Protein AF-A0A969B0F7-F1 (afdb_monomer_lite)

Structure (mmCIF, N/CA/C/O backbone):
data_AF-A0A969B0F7-F1
#
_entry.id   AF-A0A969B0F7-F1
#
loop_
_atom_site.group_PDB
_atom_site.id
_atom_site.type_symbol
_atom_site.label_atom_id
_atom_site.label_alt_id
_atom_site.label_comp_id
_atom_site.label_asym_id
_atom_site.label_entity_id
_atom_site.label_seq_id
_atom_site.pdbx_PDB_ins_code
_atom_site.Cartn_x
_atom_site.Cartn_y
_atom_site.Cartn_z
_atom_site.occupancy
_atom_site.B_iso_or_equiv
_atom_site.auth_seq_id
_atom_site.auth_comp_id
_atom_site.auth_asym_id
_atom_site.auth_atom_id
_atom_site.pdbx_PDB_model_num
ATOM 1 N N . MET A 1 1 ? 23.851 3.811 -2.109 1.00 54.41 1 MET A N 1
ATOM 2 C CA . MET A 1 1 ? 22.477 3.331 -2.352 1.00 54.41 1 MET A CA 1
ATOM 3 C C . MET A 1 1 ? 21.544 4.230 -1.556 1.00 54.41 1 MET A C 1
ATOM 5 O O . MET A 1 1 ? 21.695 4.290 -0.341 1.00 54.41 1 MET A O 1
ATOM 9 N N . ILE A 1 2 ? 20.709 5.030 -2.222 1.00 60.03 2 ILE A N 1
ATOM 10 C CA . ILE A 1 2 ? 19.729 5.903 -1.552 1.00 60.03 2 ILE A CA 1
ATOM 11 C C . ILE A 1 2 ? 18.518 5.024 -1.205 1.00 60.03 2 ILE A C 1
ATOM 13 O O . ILE A 1 2 ? 18.086 4.267 -2.070 1.00 60.03 2 ILE A O 1
ATOM 17 N N . PRO A 1 3 ? 17.989 5.051 0.030 1.00 63.78 3 PRO A N 1
ATOM 18 C CA . PRO A 1 3 ? 16.854 4.211 0.395 1.00 63.78 3 PRO A CA 1
ATOM 19 C C . PRO A 1 3 ? 15.571 4.668 -0.313 1.00 63.78 3 PRO A C 1
ATOM 21 O O . PRO A 1 3 ? 15.245 5.855 -0.330 1.00 63.78 3 PRO A O 1
ATOM 24 N N . PHE A 1 4 ? 14.808 3.711 -0.841 1.00 74.12 4 PHE A N 1
ATOM 25 C CA . PHE A 1 4 ? 13.485 3.951 -1.415 1.00 74.12 4 PHE A CA 1
ATOM 26 C C . PHE A 1 4 ? 12.446 4.084 -0.287 1.00 74.12 4 PHE A C 1
ATOM 28 O O . PHE A 1 4 ? 11.907 3.093 0.215 1.00 74.12 4 PHE A O 1
ATOM 35 N N . ILE A 1 5 ? 12.201 5.319 0.159 1.00 78.88 5 ILE A N 1
ATOM 36 C CA . ILE A 1 5 ? 11.284 5.622 1.269 1.00 78.88 5 ILE A CA 1
ATOM 37 C C . ILE A 1 5 ? 9.925 6.083 0.731 1.00 78.88 5 ILE A C 1
ATOM 39 O O . ILE A 1 5 ? 9.857 7.033 -0.037 1.00 78.88 5 ILE A O 1
ATOM 43 N N . LEU A 1 6 ? 8.832 5.451 1.157 1.00 82.31 6 LEU A N 1
ATOM 44 C CA . LEU A 1 6 ? 7.473 5.858 0.791 1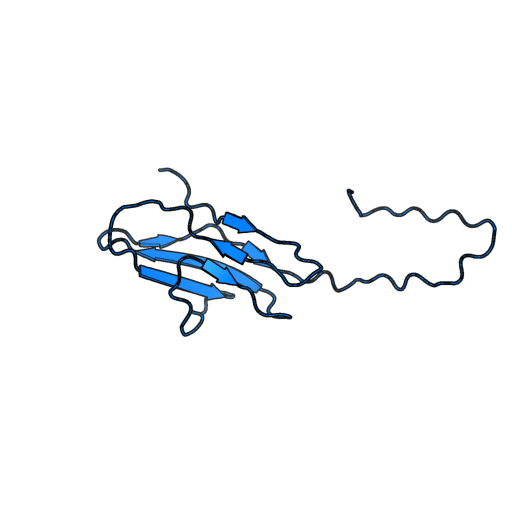.00 82.31 6 LEU A CA 1
ATOM 45 C C . LEU A 1 6 ? 7.154 7.284 1.252 1.00 82.31 6 LEU A C 1
ATOM 47 O O . LEU A 1 6 ? 7.375 7.637 2.412 1.00 82.31 6 LEU A O 1
ATOM 51 N N . GLY A 1 7 ? 6.532 8.068 0.371 1.00 84.44 7 GLY A N 1
ATOM 52 C CA . GLY A 1 7 ? 5.812 9.267 0.782 1.00 84.44 7 GLY A CA 1
ATOM 53 C C . GLY A 1 7 ? 4.503 8.869 1.460 1.00 84.44 7 GLY A C 1
ATOM 54 O O . GLY A 1 7 ? 3.766 8.030 0.945 1.00 84.44 7 GLY A O 1
ATOM 55 N N . ILE A 1 8 ? 4.219 9.442 2.628 1.00 84.69 8 ILE A N 1
ATOM 56 C CA . ILE A 1 8 ? 2.998 9.179 3.397 1.00 84.69 8 ILE A CA 1
ATOM 57 C C . ILE A 1 8 ? 2.285 10.512 3.602 1.00 84.69 8 ILE A C 1
ATOM 59 O O . ILE A 1 8 ? 2.875 11.466 4.108 1.00 84.69 8 ILE A O 1
ATOM 63 N N . GLN A 1 9 ? 1.013 10.576 3.220 1.00 86.19 9 GLN A N 1
ATOM 64 C CA . GLN A 1 9 ? 0.152 11.737 3.416 1.00 86.19 9 GLN A CA 1
ATOM 65 C C . GLN A 1 9 ? -1.178 11.308 4.042 1.00 86.19 9 GLN A C 1
ATOM 67 O O . GLN A 1 9 ? -1.703 10.251 3.709 1.00 86.19 9 GLN A O 1
ATOM 72 N N . GLY A 1 10 ? -1.746 12.148 4.909 1.00 80.56 10 GLY A N 1
ATOM 73 C CA . GLY A 1 10 ? -3.046 11.917 5.543 1.00 80.56 10 GLY A CA 1
ATOM 74 C C . GLY A 1 10 ? -2.943 11.633 7.040 1.00 80.56 10 GLY A C 1
ATOM 75 O O . GLY A 1 10 ? -1.858 11.616 7.615 1.00 80.56 10 GLY A O 1
ATOM 76 N N . ASN A 1 11 ? -4.097 11.430 7.669 1.00 77.06 11 ASN A N 1
ATOM 77 C CA . ASN A 1 11 ? -4.242 11.105 9.079 1.00 77.06 11 ASN A CA 1
ATOM 78 C C . ASN A 1 11 ? -4.792 9.666 9.226 1.00 77.06 11 ASN A C 1
ATOM 80 O O . ASN A 1 11 ? -5.891 9.364 8.745 1.00 77.06 11 ASN A O 1
ATOM 84 N N . PRO A 1 12 ? -4.055 8.767 9.906 1.00 71.88 12 PRO A N 1
ATOM 85 C CA . PRO A 1 12 ? -4.441 7.364 10.035 1.00 71.88 12 PRO A CA 1
ATOM 86 C C . PRO A 1 12 ? -5.768 7.177 10.777 1.00 71.88 12 PRO A C 1
ATOM 88 O O . PRO A 1 12 ? -6.504 6.249 10.451 1.00 71.88 12 PRO A O 1
ATOM 91 N N . CYS A 1 13 ? -6.121 8.095 11.682 1.00 69.19 13 CYS A N 1
ATOM 92 C CA . CYS A 1 13 ? -7.372 8.074 12.444 1.00 69.19 13 CYS A CA 1
ATOM 93 C C . CYS A 1 13 ? -8.601 8.444 11.603 1.00 69.19 13 CYS A C 1
ATOM 95 O O . CYS A 1 13 ? -9.729 8.209 12.023 1.00 69.19 13 CYS A O 1
ATOM 97 N N . THR A 1 14 ? -8.403 9.046 10.428 1.00 70.50 14 THR A N 1
ATOM 98 C CA . THR A 1 14 ? -9.489 9.454 9.523 1.00 70.50 14 THR A CA 1
ATOM 99 C C . THR A 1 14 ? -9.543 8.622 8.244 1.00 70.50 14 THR A C 1
ATOM 101 O O . THR A 1 14 ? -10.235 9.000 7.301 1.00 70.50 14 THR A O 1
ATOM 104 N N . GLU A 1 15 ? -8.811 7.501 8.200 1.00 71.38 15 GLU A N 1
ATOM 105 C CA . GLU A 1 15 ? -8.799 6.552 7.074 1.00 71.38 15 GLU A CA 1
ATOM 106 C C . GLU A 1 15 ? -8.464 7.192 5.715 1.00 71.38 15 GLU A C 1
ATOM 108 O O . GLU A 1 15 ? -8.919 6.742 4.666 1.00 71.38 15 GLU A O 1
ATOM 113 N N . ASN A 1 16 ? -7.674 8.267 5.713 1.00 78.88 16 ASN A N 1
ATOM 114 C CA . ASN A 1 16 ? -7.327 9.016 4.503 1.00 78.88 16 ASN A CA 1
ATOM 115 C C . ASN A 1 16 ? -5.827 8.947 4.186 1.00 78.88 16 ASN A C 1
ATOM 117 O O . ASN A 1 16 ? -5.264 9.886 3.627 1.00 78.88 16 ASN A O 1
ATOM 121 N N . ILE A 1 17 ? -5.186 7.818 4.501 1.00 87.44 17 ILE A N 1
ATOM 122 C CA . ILE A 1 17 ? -3.770 7.600 4.194 1.00 87.44 17 ILE A CA 1
ATOM 123 C C . ILE A 1 17 ? -3.562 7.354 2.700 1.00 87.44 17 ILE A C 1
ATOM 125 O O . ILE A 1 17 ? -4.104 6.410 2.119 1.00 87.44 17 ILE A O 1
ATOM 129 N N . ARG A 1 18 ? -2.708 8.181 2.105 1.00 87.56 18 ARG A N 1
ATOM 130 C CA . ARG A 1 18 ? -2.216 8.056 0.741 1.00 87.56 18 ARG A CA 1
ATOM 131 C C . ARG A 1 18 ? -0.714 7.805 0.766 1.00 87.56 18 ARG A C 1
ATOM 133 O O . ARG A 1 18 ? 0.040 8.566 1.370 1.00 87.56 18 ARG A O 1
ATOM 140 N N . LEU A 1 19 ? -0.298 6.744 0.089 1.00 84.19 19 LEU A N 1
ATOM 141 C CA . LEU A 1 19 ? 1.100 6.380 -0.097 1.00 84.19 19 LEU A CA 1
ATOM 142 C C . LEU A 1 19 ? 1.560 6.810 -1.492 1.00 84.19 19 LEU A C 1
ATOM 144 O O . LEU A 1 19 ? 0.782 6.709 -2.443 1.00 84.19 19 LEU A O 1
ATOM 148 N N . SER A 1 20 ? 2.799 7.276 -1.626 1.00 84.38 20 SER A N 1
ATOM 149 C CA . SER A 1 20 ? 3.377 7.707 -2.902 1.00 84.38 20 SER A CA 1
ATOM 150 C C . SER A 1 20 ? 4.801 7.192 -3.116 1.00 84.38 20 SER A C 1
ATOM 152 O O . SER A 1 20 ? 5.577 7.025 -2.172 1.00 84.38 20 SER A O 1
ATOM 154 N N . SER A 1 21 ? 5.148 6.947 -4.381 1.00 77.62 21 SER A N 1
ATOM 155 C CA . SER A 1 21 ? 6.507 6.585 -4.795 1.00 77.62 21 SER A CA 1
ATOM 156 C C . SER A 1 21 ? 7.492 7.753 -4.604 1.00 77.62 21 SER A C 1
ATOM 158 O O . SER A 1 21 ? 7.168 8.868 -5.020 1.00 77.62 21 SER A O 1
ATOM 160 N N . PRO A 1 22 ? 8.700 7.522 -4.055 1.00 68.56 22 PRO A N 1
ATOM 16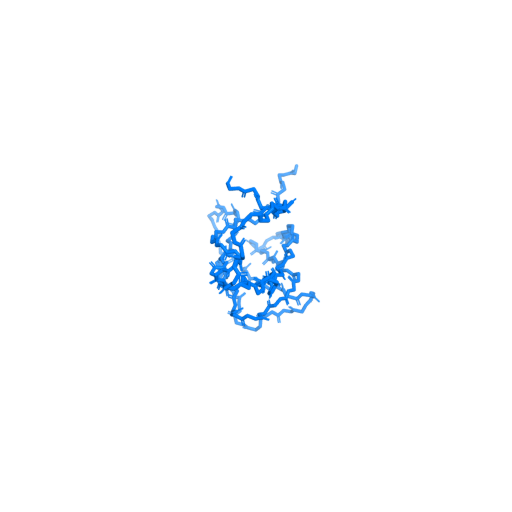1 C CA . PRO A 1 22 ? 9.761 8.530 -3.953 1.00 68.56 22 PRO A CA 1
ATOM 162 C C . PRO A 1 22 ? 10.494 8.820 -5.269 1.00 68.56 22 PRO A C 1
ATOM 164 O O . PRO A 1 22 ? 11.145 9.857 -5.380 1.00 68.56 22 PRO A O 1
ATOM 167 N N . THR A 1 23 ? 10.444 7.922 -6.258 1.00 63.84 23 THR A N 1
ATOM 168 C CA . THR A 1 23 ? 11.256 8.056 -7.476 1.00 63.84 23 THR A CA 1
ATOM 169 C C . THR A 1 23 ? 10.687 9.046 -8.485 1.00 63.84 23 THR A C 1
ATOM 171 O O . THR A 1 23 ? 9.622 8.851 -9.067 1.00 63.84 23 THR A O 1
ATOM 174 N N . THR A 1 24 ? 11.492 10.070 -8.756 1.00 55.72 24 THR A N 1
ATOM 175 C CA . THR A 1 24 ? 11.424 10.960 -9.917 1.00 55.72 24 THR A CA 1
ATOM 176 C C . THR A 1 24 ? 12.415 10.493 -10.993 1.00 55.72 24 THR A C 1
ATOM 178 O O . THR A 1 24 ? 13.312 11.246 -11.367 1.00 55.72 24 THR A O 1
ATOM 181 N N . SER A 1 25 ? 12.348 9.242 -11.459 1.00 55.72 25 SER A N 1
ATOM 182 C CA . SER A 1 25 ? 13.148 8.820 -12.620 1.00 55.72 25 SER A CA 1
ATOM 183 C C . SER A 1 25 ? 12.324 8.953 -13.901 1.00 55.72 25 SER A C 1
ATOM 185 O O . SER A 1 25 ? 11.183 8.507 -14.005 1.00 55.72 25 SER A O 1
ATOM 187 N N . VAL A 1 26 ? 12.898 9.655 -14.878 1.00 56.53 26 VAL A N 1
ATOM 188 C CA . VAL A 1 26 ? 12.284 9.982 -16.168 1.00 56.53 26 VAL A CA 1
ATOM 189 C C . VAL A 1 26 ? 12.356 8.736 -17.062 1.00 56.53 26 VAL A C 1
ATOM 191 O O . VAL A 1 26 ? 13.226 8.610 -17.913 1.00 56.53 26 VAL A O 1
ATOM 194 N N . GLY A 1 27 ? 11.478 7.768 -16.809 1.00 66.25 27 GLY A N 1
ATOM 195 C CA . GLY A 1 27 ? 11.371 6.498 -17.530 1.00 66.25 27 GLY A CA 1
ATOM 196 C C . GLY A 1 27 ? 9.996 5.861 -17.313 1.00 66.25 27 GLY A C 1
ATOM 197 O O . GLY A 1 27 ? 9.213 6.326 -16.485 1.00 66.25 27 GLY A O 1
ATOM 198 N N . ARG A 1 28 ? 9.658 4.806 -18.069 1.00 73.69 28 ARG A N 1
ATOM 199 C CA . ARG A 1 28 ? 8.3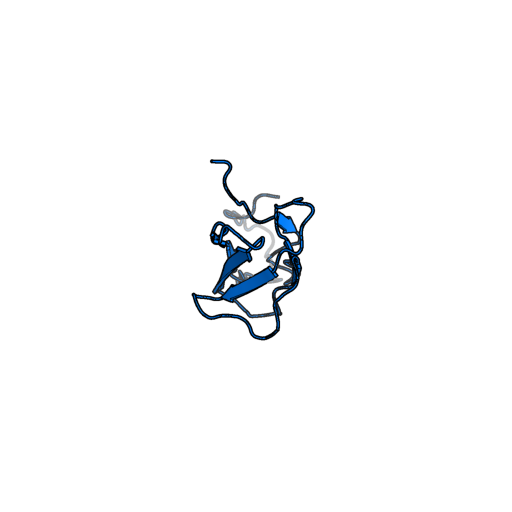80 4.087 -17.905 1.00 73.69 28 ARG A CA 1
ATOM 200 C C . ARG A 1 28 ? 8.459 3.185 -16.665 1.00 73.69 28 ARG A C 1
ATOM 202 O O . ARG A 1 28 ? 8.630 1.978 -16.790 1.00 73.69 28 ARG A O 1
ATOM 209 N N . ILE A 1 29 ? 8.341 3.781 -15.480 1.00 81.94 29 ILE A N 1
ATOM 210 C CA . ILE A 1 29 ? 8.297 3.042 -14.215 1.00 81.94 29 ILE A CA 1
ATOM 211 C C . ILE A 1 29 ? 6.976 2.274 -14.135 1.00 81.94 29 ILE A C 1
ATOM 213 O O . ILE A 1 29 ? 5.896 2.826 -14.360 1.00 81.94 29 ILE A O 1
ATOM 217 N N . THR A 1 30 ? 7.068 0.994 -13.799 1.00 87.50 30 THR A N 1
ATOM 218 C CA . THR A 1 30 ? 5.924 0.154 -13.448 1.00 87.50 30 THR A CA 1
ATOM 219 C C . THR A 1 30 ? 5.851 0.008 -11.937 1.00 87.50 30 THR A C 1
ATOM 221 O O . THR A 1 30 ? 6.862 -0.210 -11.270 1.00 87.50 30 THR A O 1
ATOM 224 N N . TYR A 1 31 ? 4.644 0.146 -11.397 1.00 90.38 31 TYR A N 1
ATOM 225 C CA . TYR A 1 31 ? 4.387 0.058 -9.967 1.00 90.38 31 TYR A CA 1
ATOM 226 C C . TYR A 1 31 ? 3.491 -1.132 -9.668 1.00 90.38 31 TYR A C 1
ATOM 228 O O . TYR A 1 31 ? 2.618 -1.477 -10.465 1.00 90.38 31 TYR A O 1
ATOM 236 N N . GLN A 1 32 ? 3.684 -1.724 -8.496 1.00 94.25 32 GLN A N 1
ATOM 237 C CA . GLN A 1 32 ? 2.759 -2.692 -7.929 1.00 94.25 32 GLN A CA 1
ATOM 238 C C . GLN A 1 32 ? 2.761 -2.559 -6.408 1.00 94.25 32 GLN A C 1
ATOM 240 O O . GLN A 1 32 ? 3.802 -2.720 -5.766 1.00 94.25 32 GLN A O 1
ATOM 245 N N . TRP A 1 33 ? 1.592 -2.298 -5.830 1.00 94.75 33 TRP A N 1
ATOM 246 C CA . TRP A 1 33 ? 1.415 -2.302 -4.380 1.00 94.75 33 TRP A CA 1
ATOM 247 C C . TRP A 1 33 ? 1.167 -3.710 -3.853 1.00 94.75 33 TRP A C 1
ATOM 249 O O . TRP A 1 33 ? 0.466 -4.512 -4.479 1.00 94.75 33 TRP A O 1
ATOM 259 N N . PHE A 1 34 ? 1.723 -3.986 -2.680 1.00 95.06 34 PHE A N 1
ATOM 260 C CA . PHE A 1 34 ? 1.545 -5.223 -1.936 1.00 95.06 34 PHE A CA 1
ATOM 261 C C . PHE A 1 34 ? 0.983 -4.910 -0.554 1.00 95.06 34 PHE A C 1
ATOM 263 O O . PHE A 1 34 ? 1.410 -3.946 0.081 1.00 95.06 34 PHE A O 1
ATOM 270 N N . ARG A 1 35 ? 0.069 -5.756 -0.079 1.00 96.19 35 ARG A N 1
ATOM 271 C CA . ARG A 1 35 ? -0.439 -5.766 1.293 1.00 96.19 35 ARG A CA 1
ATOM 272 C C . ARG A 1 35 ? -0.148 -7.123 1.911 1.00 96.19 35 ARG A C 1
ATOM 274 O O . ARG A 1 35 ? -0.548 -8.146 1.362 1.00 96.19 35 ARG A O 1
ATOM 281 N N . ASN A 1 36 ? 0.553 -7.137 3.041 1.00 94.81 36 ASN A N 1
ATOM 282 C CA . ASN A 1 36 ? 0.965 -8.361 3.740 1.00 94.81 36 ASN A CA 1
ATOM 283 C C . ASN A 1 36 ? 1.682 -9.365 2.810 1.00 94.81 36 ASN A C 1
ATOM 285 O O . ASN A 1 36 ? 1.496 -10.572 2.918 1.00 94.81 36 ASN A O 1
ATOM 289 N N . GLY A 1 37 ? 2.468 -8.855 1.855 1.00 92.75 37 GLY A N 1
ATOM 290 C CA . GLY A 1 37 ? 3.187 -9.661 0.861 1.00 92.75 37 GLY A CA 1
ATOM 291 C C . GLY A 1 37 ? 2.363 -10.110 -0.354 1.00 92.75 37 GLY A C 1
ATOM 292 O O . GLY A 1 37 ? 2.933 -10.681 -1.280 1.00 92.75 37 GLY A O 1
ATOM 293 N N . VAL A 1 38 ? 1.059 -9.822 -0.408 1.00 95.12 38 VAL A N 1
ATOM 294 C CA . VAL A 1 38 ? 0.179 -10.167 -1.538 1.00 95.12 38 VAL A CA 1
ATOM 295 C C . VAL A 1 38 ? -0.028 -8.953 -2.439 1.00 95.12 38 VAL A C 1
ATOM 297 O O . VAL A 1 38 ? -0.286 -7.853 -1.952 1.00 95.12 38 VAL A O 1
ATOM 300 N N . ALA A 1 39 ? 0.079 -9.136 -3.757 1.00 94.94 39 ALA A N 1
ATOM 301 C CA . ALA A 1 39 ? -0.144 -8.062 -4.721 1.00 94.94 39 ALA A CA 1
ATOM 302 C C . ALA A 1 39 ? -1.606 -7.589 -4.692 1.00 94.94 39 ALA A C 1
ATOM 304 O O . ALA A 1 39 ? -2.533 -8.391 -4.804 1.00 94.94 39 ALA A O 1
ATOM 305 N N . ILE A 1 40 ? -1.810 -6.277 -4.577 1.00 95.25 40 ILE A N 1
ATOM 306 C CA . ILE A 1 40 ? -3.134 -5.657 -4.644 1.00 95.25 40 ILE A CA 1
ATOM 307 C C . ILE A 1 40 ? -3.509 -5.502 -6.119 1.00 95.25 40 ILE A C 1
ATOM 309 O O . ILE A 1 40 ? -2.863 -4.761 -6.866 1.00 95.25 40 ILE A O 1
ATOM 313 N N . GLN A 1 41 ? -4.539 -6.217 -6.563 1.00 93.44 41 GLN A N 1
ATOM 314 C CA . GLN A 1 41 ? -4.938 -6.221 -7.968 1.00 93.44 41 GLN A CA 1
ATOM 315 C C . GLN A 1 41 ? -5.302 -4.807 -8.452 1.00 93.44 41 GLN A C 1
ATOM 317 O O . GLN A 1 41 ? -6.073 -4.099 -7.813 1.00 93.44 41 GLN A O 1
ATOM 322 N N . GLY A 1 42 ? -4.728 -4.389 -9.584 1.00 91.75 42 GLY A N 1
ATOM 323 C CA . GLY A 1 42 ? -4.989 -3.078 -10.192 1.00 91.75 42 GLY A CA 1
ATOM 324 C C . GLY A 1 42 ? -4.256 -1.895 -9.547 1.00 91.75 42 GLY A C 1
ATOM 325 O O . GLY A 1 42 ? -4.306 -0.789 -10.080 1.00 91.75 42 GLY A O 1
ATOM 326 N N . ALA A 1 43 ? -3.528 -2.101 -8.446 1.00 93.25 43 ALA A N 1
ATOM 327 C CA . ALA A 1 43 ? -2.765 -1.047 -7.784 1.00 93.25 43 ALA A CA 1
ATOM 328 C C . ALA A 1 43 ? -1.406 -0.816 -8.472 1.00 93.25 43 ALA A C 1
ATOM 330 O O . ALA A 1 43 ? -0.350 -1.149 -7.933 1.00 93.25 43 ALA A O 1
ATOM 331 N N . THR A 1 44 ? -1.445 -0.240 -9.675 1.00 92.62 44 THR A N 1
ATOM 332 C CA . THR A 1 44 ? -0.262 0.021 -10.517 1.00 92.62 44 THR A CA 1
ATOM 333 C C . THR A 1 44 ? 0.096 1.500 -10.638 1.00 92.62 44 THR A C 1
ATOM 335 O O . THR A 1 44 ? 0.928 1.889 -11.457 1.00 92.62 44 THR A O 1
ATOM 338 N N . MET A 1 45 ? -0.561 2.354 -9.858 1.00 89.62 45 MET A N 1
ATOM 339 C CA . MET A 1 45 ? -0.258 3.779 -9.803 1.00 89.62 45 MET A CA 1
ATOM 340 C C . MET A 1 45 ? 0.850 4.047 -8.783 1.00 89.62 45 MET A C 1
ATOM 342 O O . MET A 1 45 ? 0.938 3.385 -7.750 1.00 89.62 45 MET A O 1
ATOM 346 N N . ALA A 1 46 ? 1.649 5.086 -9.034 1.00 87.56 46 ALA A N 1
ATOM 347 C CA . ALA A 1 46 ? 2.653 5.570 -8.082 1.00 87.56 46 ALA A CA 1
ATOM 348 C C . ALA A 1 46 ? 2.040 5.988 -6.736 1.00 87.56 46 ALA A C 1
ATOM 350 O O . ALA A 1 46 ? 2.728 5.998 -5.721 1.00 87.56 46 ALA A O 1
ATOM 351 N N . ASN A 1 47 ? 0.757 6.359 -6.748 1.00 89.31 47 ASN A N 1
ATOM 352 C CA . ASN A 1 47 ? -0.014 6.712 -5.569 1.00 89.31 47 ASN A CA 1
ATOM 353 C C . ASN A 1 47 ? -1.025 5.613 -5.255 1.00 89.31 47 ASN A C 1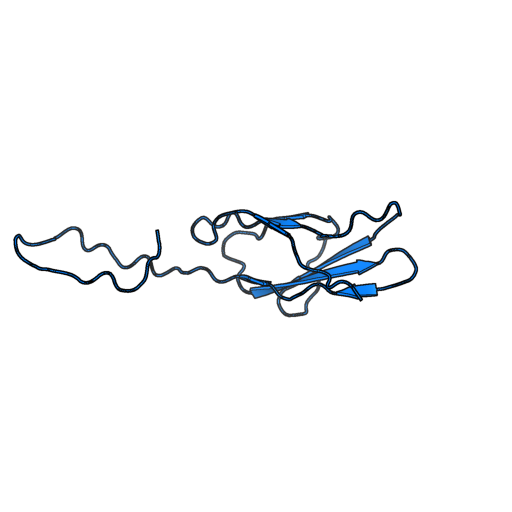
ATOM 355 O O . ASN A 1 47 ? -1.707 5.140 -6.163 1.00 89.31 47 ASN A O 1
ATOM 359 N N . TYR A 1 48 ? -1.185 5.288 -3.978 1.00 91.50 48 TYR A N 1
ATOM 360 C CA . TYR A 1 48 ? -2.210 4.364 -3.510 1.00 91.50 48 TYR A CA 1
ATOM 361 C C . TYR A 1 48 ? -2.947 4.937 -2.308 1.00 91.50 48 TYR A C 1
ATOM 363 O O . TYR A 1 48 ? -2.334 5.329 -1.316 1.00 91.50 48 TYR A O 1
ATOM 371 N N . GLN A 1 49 ? -4.271 4.997 -2.420 1.00 92.38 49 GLN A N 1
ATOM 372 C CA . GLN A 1 49 ? -5.155 5.335 -1.315 1.00 92.38 49 GLN A CA 1
ATOM 373 C C . GLN A 1 49 ? -5.502 4.042 -0.587 1.00 92.38 49 GLN A C 1
ATOM 375 O O . GLN A 1 49 ? -6.068 3.137 -1.199 1.00 92.38 49 GLN A O 1
ATOM 380 N N . ILE A 1 50 ? -5.182 3.959 0.703 1.00 89.50 50 ILE A N 1
ATOM 381 C CA . ILE A 1 50 ? -5.577 2.800 1.502 1.00 89.50 50 ILE A CA 1
ATOM 382 C C . ILE A 1 50 ? -7.104 2.840 1.681 1.00 89.50 50 ILE A C 1
ATOM 384 O O . ILE A 1 50 ? -7.615 3.858 2.163 1.00 89.50 50 ILE A O 1
ATOM 388 N N . PRO A 1 51 ? -7.850 1.790 1.279 1.00 88.12 51 PRO A N 1
ATOM 389 C CA . PRO A 1 51 ? -9.281 1.726 1.536 1.00 88.12 51 PRO A CA 1
ATOM 390 C C . PRO A 1 51 ? -9.568 1.624 3.037 1.00 88.12 51 PRO A C 1
ATOM 392 O O . PRO A 1 51 ? -8.765 1.110 3.817 1.00 88.12 51 PRO A O 1
ATOM 395 N N . LYS A 1 52 ? -10.741 2.111 3.439 1.00 82.88 52 LYS A N 1
ATOM 396 C CA . LYS A 1 52 ? -11.187 2.114 4.837 1.00 82.88 52 LYS A CA 1
ATOM 397 C C . LYS A 1 52 ? -11.194 0.700 5.416 1.00 82.88 52 LYS A C 1
ATOM 399 O O . LYS A 1 52 ? -11.639 -0.229 4.748 1.00 82.88 52 LYS A O 1
ATOM 404 N N . GLY A 1 53 ? -10.712 0.546 6.647 1.00 82.00 53 GLY A N 1
ATOM 405 C CA . GLY A 1 53 ? -10.647 -0.751 7.327 1.00 82.00 53 GLY A CA 1
ATOM 406 C C . GLY A 1 53 ? -9.561 -1.711 6.825 1.00 82.00 53 GLY A C 1
ATOM 407 O O . GLY A 1 53 ? -9.377 -2.770 7.418 1.00 82.00 53 GLY A O 1
ATOM 408 N N . GLU A 1 54 ? -8.810 -1.372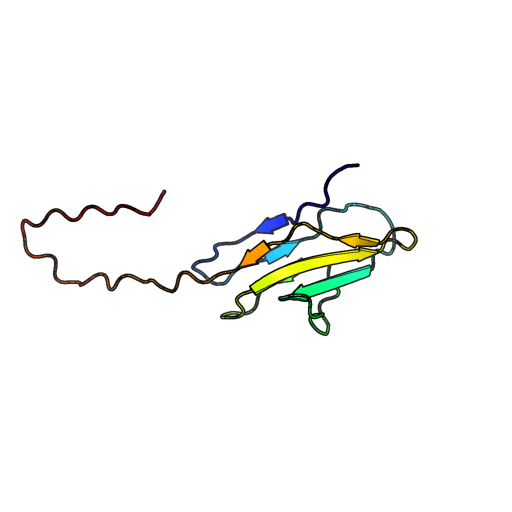 5.772 1.00 90.12 54 GLU A N 1
ATOM 409 C CA . GLU A 1 54 ? -7.837 -2.297 5.188 1.00 90.12 54 GLU A CA 1
ATOM 410 C C . GLU A 1 54 ? -6.465 -2.203 5.864 1.00 90.12 54 GLU A C 1
ATOM 412 O O . GLU A 1 54 ? -5.471 -1.773 5.276 1.00 90.12 54 GLU A O 1
ATOM 417 N N . GLU A 1 55 ? -6.389 -2.642 7.117 1.00 90.12 55 GLU A N 1
ATOM 418 C CA . GLU A 1 55 ? -5.139 -2.706 7.880 1.00 90.12 55 GLU A CA 1
ATOM 419 C C . GLU A 1 55 ? -4.117 -3.664 7.257 1.00 90.12 55 GLU A C 1
ATOM 421 O O . GLU A 1 55 ? -4.463 -4.670 6.628 1.00 90.12 55 GLU A O 1
ATOM 426 N N . GLY A 1 56 ? -2.832 -3.388 7.451 1.00 92.75 56 GLY A N 1
ATOM 427 C CA . GLY A 1 56 ? -1.772 -4.290 7.023 1.00 92.75 56 GLY A CA 1
ATOM 428 C C . GLY A 1 56 ? -0.454 -3.599 6.732 1.00 92.75 56 GLY A C 1
ATOM 429 O O . GLY A 1 56 ? -0.295 -2.388 6.880 1.00 92.75 56 GLY A O 1
ATOM 430 N N . ILE A 1 57 ? 0.506 -4.407 6.300 1.00 93.75 57 ILE A N 1
ATOM 431 C CA . ILE A 1 57 ? 1.832 -3.950 5.910 1.00 93.75 57 ILE A CA 1
ATOM 432 C C . ILE A 1 57 ? 1.835 -3.682 4.409 1.00 93.75 57 ILE A C 1
ATOM 434 O O . ILE A 1 57 ? 1.670 -4.605 3.611 1.00 93.75 57 ILE A O 1
ATOM 438 N N . TYR A 1 58 ? 2.044 -2.425 4.041 1.00 94.50 58 TYR A N 1
ATOM 439 C CA . TYR A 1 58 ? 2.086 -1.955 2.666 1.00 94.50 58 TYR A CA 1
ATOM 440 C C . TYR A 1 58 ? 3.524 -1.787 2.183 1.00 94.50 58 TYR A C 1
ATOM 442 O O . TYR A 1 58 ? 4.355 -1.196 2.875 1.00 94.50 58 TYR A O 1
ATOM 450 N N . VAL A 1 59 ? 3.803 -2.299 0.985 1.00 92.94 59 VAL A N 1
ATOM 451 C CA . VAL A 1 59 ? 5.091 -2.169 0.288 1.00 92.94 59 VAL A CA 1
ATOM 452 C C . VAL A 1 59 ? 4.824 -1.838 -1.177 1.00 92.94 59 VAL A C 1
ATOM 454 O O . VAL A 1 59 ? 3.915 -2.401 -1.790 1.00 92.94 59 VAL A O 1
ATOM 457 N N . LEU A 1 60 ? 5.626 -0.943 -1.744 1.00 92.25 60 LEU A N 1
ATOM 458 C CA . LEU A 1 60 ? 5.640 -0.643 -3.169 1.00 92.25 60 LEU A CA 1
ATOM 459 C C . LEU A 1 60 ? 6.811 -1.363 -3.833 1.00 92.25 60 LEU A C 1
ATOM 461 O O . LEU A 1 60 ? 7.949 -1.258 -3.380 1.00 92.25 60 LEU A O 1
ATOM 465 N N . LYS A 1 61 ? 6.528 -2.051 -4.936 1.00 90.31 61 LYS A N 1
ATOM 466 C CA . LYS A 1 61 ? 7.532 -2.504 -5.896 1.00 90.31 61 LYS A CA 1
ATOM 467 C C . LYS A 1 61 ? 7.543 -1.539 -7.073 1.00 90.31 61 LYS A C 1
ATOM 469 O O . LYS A 1 61 ? 6.509 -1.377 -7.725 1.00 90.31 61 LYS A O 1
ATOM 474 N N . ALA A 1 62 ? 8.688 -0.928 -7.343 1.00 88.50 62 ALA A N 1
ATOM 475 C CA . ALA A 1 62 ? 8.916 -0.112 -8.527 1.00 88.50 62 ALA A CA 1
ATOM 476 C C . ALA A 1 62 ? 9.924 -0.818 -9.441 1.00 88.50 62 ALA A C 1
ATOM 478 O O . ALA A 1 62 ? 10.910 -1.383 -8.972 1.00 88.50 62 ALA A O 1
ATOM 479 N N . ASN A 1 63 ? 9.659 -0.819 -10.743 1.00 84.38 63 ASN A N 1
ATOM 480 C CA . ASN A 1 63 ? 10.578 -1.344 -11.748 1.00 84.38 63 ASN A CA 1
ATOM 481 C C . ASN A 1 63 ? 10.688 -0.334 -12.891 1.00 84.38 63 ASN A C 1
ATOM 483 O O . ASN A 1 63 ? 9.679 -0.002 -13.518 1.00 84.38 63 ASN A O 1
ATOM 487 N N . ASP A 1 64 ? 11.897 0.157 -13.136 1.00 78.38 64 ASP A N 1
ATOM 488 C CA . ASP A 1 64 ? 12.214 1.173 -14.144 1.00 78.38 64 ASP A CA 1
ATOM 489 C C . ASP A 1 64 ? 12.641 0.595 -15.507 1.00 78.38 64 ASP A C 1
ATOM 491 O O . ASP A 1 64 ? 12.995 1.341 -16.420 1.00 78.38 64 ASP A O 1
ATOM 495 N N . GLY A 1 65 ? 12.558 -0.728 -15.669 1.00 68.44 65 GLY A N 1
ATOM 496 C CA . GLY A 1 65 ? 12.982 -1.462 -16.860 1.00 68.44 65 GLY A CA 1
ATOM 497 C C . GLY A 1 65 ? 14.330 -2.166 -16.701 1.00 68.44 65 GLY A C 1
ATOM 498 O O . GLY A 1 65 ? 14.649 -3.013 -17.536 1.00 68.44 65 GLY A O 1
ATOM 499 N N . GLY A 1 66 ? 15.088 -1.871 -15.640 1.00 70.75 66 GLY A N 1
ATOM 500 C CA . GLY A 1 66 ? 16.342 -2.549 -15.313 1.00 70.75 66 GLY A CA 1
ATOM 501 C C . GLY A 1 66 ? 16.347 -3.105 -13.895 1.00 70.75 66 GLY A C 1
ATOM 502 O O . GLY A 1 66 ? 16.496 -4.315 -13.708 1.00 70.75 66 GLY A O 1
ATOM 503 N N . GLU A 1 67 ? 16.152 -2.238 -12.902 1.00 71.69 67 GLU A N 1
ATOM 504 C CA . GLU A 1 67 ? 16.246 -2.606 -11.492 1.00 71.69 67 GLU A CA 1
ATOM 505 C C . GLU A 1 67 ? 14.872 -2.630 -10.819 1.00 71.69 67 GLU A C 1
ATOM 507 O O . GLU A 1 67 ? 13.990 -1.800 -11.041 1.00 71.69 67 GLU A O 1
ATOM 512 N N . CYS A 1 68 ? 14.678 -3.656 -9.993 1.00 81.94 68 CYS A N 1
ATOM 513 C CA . CYS A 1 68 ? 13.475 -3.835 -9.205 1.00 81.94 68 CYS A CA 1
ATOM 514 C C . CYS A 1 68 ? 13.752 -3.383 -7.773 1.00 81.94 68 CYS A C 1
ATOM 516 O O . CYS A 1 68 ? 14.373 -4.115 -7.001 1.00 81.94 68 CYS A O 1
ATOM 518 N N . GLU A 1 69 ? 13.233 -2.219 -7.404 1.00 83.62 69 GLU A N 1
ATOM 519 C CA . GLU A 1 69 ? 13.370 -1.672 -6.059 1.00 83.62 69 GLU A CA 1
ATOM 520 C C . GLU A 1 69 ? 12.104 -1.926 -5.232 1.00 83.62 69 GLU A C 1
ATOM 522 O O . GLU A 1 69 ? 10.970 -1.803 -5.711 1.00 83.62 69 GLU A O 1
ATOM 527 N N . LEU A 1 70 ? 12.304 -2.299 -3.967 1.00 85.62 70 LEU A N 1
ATOM 528 C CA . LEU A 1 70 ? 11.242 -2.388 -2.970 1.00 85.62 70 LEU A CA 1
ATOM 529 C C . LEU A 1 70 ? 11.341 -1.211 -2.010 1.00 85.62 70 LEU A C 1
ATOM 531 O O . LEU A 1 70 ? 12.430 -0.842 -1.569 1.00 85.62 70 LEU A O 1
ATOM 535 N N . SER A 1 71 ? 10.187 -0.670 -1.640 1.00 87.12 71 SER A N 1
ATOM 536 C CA . SER A 1 71 ? 10.109 0.341 -0.600 1.00 87.12 71 SER A CA 1
ATOM 537 C C . SER A 1 71 ? 10.324 -0.216 0.796 1.00 87.12 71 SER A C 1
ATOM 539 O O . SER A 1 71 ? 10.199 -1.416 1.051 1.00 87.12 71 SER A O 1
ATOM 541 N N . ASN A 1 72 ? 10.528 0.691 1.751 1.00 87.25 72 ASN A N 1
ATOM 542 C CA . ASN A 1 72 ? 10.271 0.364 3.146 1.00 87.25 72 ASN A CA 1
ATOM 543 C C . ASN A 1 72 ? 8.817 -0.104 3.337 1.00 87.25 72 ASN A C 1
ATOM 545 O O . ASN A 1 72 ? 7.910 0.235 2.572 1.00 87.25 72 ASN A O 1
ATOM 549 N N . SER A 1 73 ? 8.599 -0.864 4.403 1.00 89.81 73 SER A N 1
ATOM 550 C CA . SER A 1 73 ? 7.265 -1.276 4.825 1.00 89.81 73 SER A CA 1
ATOM 551 C C . SER A 1 73 ? 6.560 -0.158 5.592 1.00 89.81 73 SER A C 1
ATOM 553 O O . SER A 1 73 ? 7.160 0.468 6.468 1.00 89.81 73 SER A O 1
ATOM 555 N N . PHE A 1 74 ? 5.278 0.056 5.300 1.00 91.00 74 PHE A N 1
ATOM 556 C CA . PHE A 1 74 ? 4.382 0.904 6.085 1.00 91.00 74 PHE A CA 1
ATOM 557 C C . PHE A 1 74 ? 3.321 0.042 6.772 1.00 91.00 74 PHE A C 1
ATOM 559 O O . PHE A 1 74 ? 2.526 -0.613 6.106 1.00 91.00 74 PHE A O 1
ATOM 566 N N . ASN A 1 75 ? 3.314 0.023 8.104 1.00 91.50 75 ASN A N 1
ATOM 567 C CA . ASN A 1 75 ? 2.330 -0.724 8.885 1.00 91.50 75 ASN A CA 1
ATOM 568 C C . ASN A 1 75 ? 1.120 0.171 9.169 1.00 91.50 75 ASN A C 1
ATOM 570 O O . ASN A 1 75 ? 1.170 1.011 10.068 1.00 91.50 75 ASN A O 1
ATOM 574 N N . TYR A 1 76 ? 0.057 0.006 8.385 1.00 88.62 76 TYR A N 1
ATOM 575 C CA . TYR A 1 76 ? -1.199 0.698 8.617 1.00 88.62 76 TYR A CA 1
ATOM 576 C C . TYR A 1 76 ? -2.046 -0.078 9.619 1.00 88.62 76 TYR A C 1
ATOM 578 O O . TYR A 1 76 ? -2.438 -1.219 9.363 1.00 88.62 76 TYR A O 1
ATOM 586 N N . LYS A 1 77 ? -2.347 0.576 10.737 1.00 85.81 77 LYS A N 1
ATOM 587 C CA . LYS A 1 77 ? -3.305 0.115 11.733 1.00 85.81 77 LYS A CA 1
ATOM 588 C C . LYS A 1 77 ? -4.250 1.248 12.069 1.00 85.81 77 LYS A C 1
ATOM 590 O O . LYS A 1 77 ? -3.815 2.387 12.255 1.00 85.81 77 LYS A O 1
ATOM 595 N N . LEU A 1 78 ? -5.525 0.914 12.136 1.00 78.31 78 LEU A N 1
ATOM 596 C CA . LEU A 1 78 ? -6.537 1.773 12.689 1.00 78.31 78 LEU A CA 1
ATOM 597 C C . LEU A 1 78 ? -6.477 1.655 14.196 1.00 78.31 78 LEU A C 1
ATOM 599 O O . LEU A 1 78 ? -6.728 0.604 14.783 1.00 78.31 78 LEU A O 1
ATOM 603 N N . ASP A 1 79 ? -6.164 2.774 14.833 1.00 69.12 79 ASP A N 1
ATOM 604 C CA . ASP A 1 79 ? -6.394 2.886 16.258 1.00 69.12 79 ASP A CA 1
ATOM 605 C C . ASP A 1 79 ? -7.890 3.127 16.482 1.00 69.12 79 ASP A C 1
ATOM 607 O O . ASP A 1 79 ? -8.367 4.247 16.653 1.00 69.12 79 ASP A O 1
ATOM 611 N N . THR A 1 80 ? -8.664 2.046 16.393 1.00 59.41 80 THR A N 1
ATOM 612 C CA . THR A 1 80 ? -10.100 2.047 16.700 1.00 59.41 80 THR A CA 1
ATOM 613 C C . THR A 1 80 ? -10.384 2.202 18.194 1.00 59.41 80 THR A C 1
ATOM 615 O O . THR A 1 80 ? -11.548 2.155 18.595 1.00 59.41 80 THR A O 1
ATOM 618 N N . ALA A 1 81 ? -9.365 2.445 19.030 1.00 56.62 81 ALA A N 1
ATOM 619 C CA . ALA A 1 81 ? -9.561 2.930 20.385 1.00 56.62 81 ALA A CA 1
ATOM 620 C C . ALA A 1 81 ? -10.019 4.398 20.359 1.00 56.62 81 ALA A C 1
ATOM 622 O O . ALA A 1 81 ? -9.361 5.302 20.875 1.00 56.62 81 ALA A O 1
ATOM 623 N N . ILE A 1 82 ? -11.230 4.637 19.849 1.00 54.69 82 ILE A N 1
ATOM 624 C CA . ILE A 1 82 ? -12.042 5.708 20.409 1.00 54.69 82 ILE A CA 1
ATOM 625 C C . ILE A 1 82 ? -12.341 5.229 21.824 1.00 54.69 82 ILE A C 1
ATOM 627 O O . ILE A 1 82 ? -13.302 4.497 22.066 1.00 54.69 82 ILE A O 1
ATOM 631 N N . THR A 1 83 ? -11.453 5.582 22.759 1.00 47.12 83 THR A N 1
ATOM 632 C CA . THR A 1 83 ? -11.774 5.556 24.182 1.00 47.12 83 THR A CA 1
ATOM 633 C C . THR A 1 83 ? -13.115 6.249 24.251 1.00 47.12 83 THR A C 1
ATOM 635 O O . THR A 1 83 ? -13.220 7.407 23.850 1.00 47.12 83 THR A O 1
ATOM 638 N N . LYS A 1 84 ? -14.153 5.499 24.624 1.00 48.38 84 LYS A N 1
ATOM 639 C CA . LYS A 1 84 ? -15.466 6.026 24.956 1.00 48.38 84 LYS A CA 1
ATOM 640 C C . LYS A 1 84 ? -15.172 7.246 25.818 1.00 48.38 84 LYS A C 1
ATOM 642 O O . LYS A 1 84 ? -14.761 7.07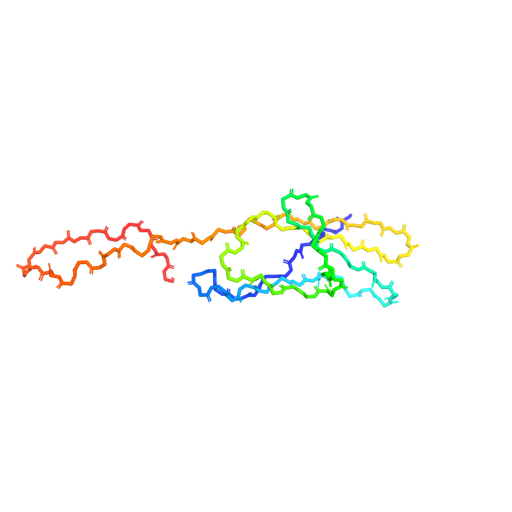2 26.963 1.00 48.38 84 LYS A O 1
ATOM 647 N N . ILE A 1 85 ? -15.254 8.457 25.256 1.00 53.88 85 ILE A N 1
ATOM 648 C CA . ILE A 1 85 ? -15.245 9.663 26.069 1.00 53.88 85 ILE A CA 1
ATOM 649 C C . ILE A 1 85 ? -16.549 9.474 26.809 1.00 53.88 85 ILE A C 1
ATOM 651 O O . ILE A 1 85 ? -17.617 9.661 26.232 1.00 53.88 85 ILE A O 1
ATOM 655 N N . GLN A 1 86 ? -16.481 8.892 28.004 1.00 43.38 86 GLN A N 1
ATOM 656 C CA . GLN A 1 86 ? -17.633 8.780 28.861 1.00 43.38 86 GLN A CA 1
ATOM 657 C C . GLN A 1 86 ? -18.015 10.238 29.076 1.00 43.38 86 GLN A C 1
ATOM 659 O O . GLN A 1 86 ? -17.305 10.996 29.732 1.00 43.38 86 GLN A O 1
ATOM 664 N N . THR A 1 87 ? -19.056 10.674 28.376 1.00 48.91 87 THR A N 1
ATOM 665 C CA . THR A 1 87 ? -19.617 12.019 28.448 1.00 48.91 87 THR A CA 1
ATOM 666 C C . THR A 1 87 ? -20.388 12.151 29.756 1.00 48.91 87 THR A C 1
ATOM 668 O O . THR A 1 87 ? -21.571 12.463 29.762 1.00 48.91 87 THR A O 1
ATOM 671 N N . GLU A 1 88 ? -19.712 11.850 30.860 1.00 52.06 88 GLU A N 1
ATOM 672 C CA . GLU A 1 88 ? -20.167 12.038 32.227 1.00 52.06 88 GLU A CA 1
ATOM 673 C C . GLU A 1 88 ? -18.924 12.270 33.095 1.00 52.06 88 GLU A C 1
ATOM 675 O O . GLU A 1 88 ? -18.487 11.439 33.884 1.00 52.06 88 GLU A O 1
ATOM 680 N N . ILE A 1 89 ? -18.290 13.426 32.878 1.00 56.03 89 ILE A N 1
ATOM 681 C CA . ILE A 1 89 ? -17.242 13.922 33.768 1.00 56.03 89 ILE A CA 1
ATOM 682 C C . ILE A 1 89 ? -17.954 14.502 34.990 1.00 56.03 89 ILE A C 1
ATOM 684 O O . ILE A 1 89 ? -18.508 15.603 34.939 1.00 56.03 89 ILE A O 1
ATOM 688 N N . CYS A 1 90 ? -17.958 13.762 36.094 1.00 54.81 90 CYS A N 1
ATOM 689 C CA . CYS A 1 90 ? -18.365 14.302 37.385 1.00 54.81 90 CYS A CA 1
ATOM 690 C C . CYS A 1 90 ? -17.394 15.421 37.803 1.00 54.81 90 CYS A C 1
ATOM 692 O O . CYS A 1 90 ? -16.180 15.327 37.615 1.00 54.81 90 CYS A O 1
ATOM 694 N N . LYS A 1 91 ? -17.924 16.508 38.376 1.00 50.78 91 LYS A N 1
ATOM 695 C CA . LYS A 1 91 ? -17.130 17.660 38.830 1.00 50.78 91 LYS A CA 1
ATOM 696 C C . LYS A 1 91 ? -16.096 17.212 39.877 1.00 50.78 91 LYS A C 1
ATOM 698 O O . LYS A 1 91 ? -16.468 16.991 41.025 1.00 50.78 91 LYS A O 1
ATOM 703 N N . GLY A 1 92 ? -14.816 17.144 39.499 1.00 59.69 92 GLY A N 1
ATOM 704 C CA . GLY A 1 92 ? -13.697 16.960 40.436 1.00 59.69 92 GLY A CA 1
ATOM 705 C C . GLY A 1 92 ? -12.719 15.820 40.142 1.00 59.69 92 GLY A C 1
ATOM 706 O O . GLY A 1 92 ? -11.748 15.693 40.881 1.00 59.69 92 GLY A O 1
ATOM 707 N N . GLU A 1 93 ? -12.911 15.021 39.091 1.00 50.34 93 GLU A N 1
ATOM 708 C CA . GLU A 1 93 ? -11.955 13.953 38.764 1.00 50.34 93 GLU A CA 1
ATOM 709 C C . GLU A 1 93 ? -10.868 14.411 37.782 1.00 50.34 93 GLU A C 1
ATOM 711 O O . GLU A 1 93 ? -11.142 15.019 36.745 1.00 50.34 93 GLU A O 1
ATOM 716 N N . VAL A 1 94 ? -9.611 14.115 38.125 1.00 54.66 94 VAL A N 1
ATOM 717 C CA . VAL A 1 94 ? -8.437 14.366 37.283 1.00 54.66 94 VAL A CA 1
ATOM 718 C C . VAL A 1 94 ? -8.095 13.075 36.551 1.00 54.66 94 VAL A C 1
ATOM 720 O O . VAL A 1 94 ? -7.623 12.119 37.162 1.00 54.66 94 VAL A O 1
ATOM 723 N N . TYR A 1 95 ? -8.299 13.064 35.237 1.00 53.53 95 TYR A N 1
ATOM 724 C CA . TYR A 1 95 ? -7.898 11.958 34.373 1.00 53.53 95 TYR A CA 1
ATOM 725 C C . TYR A 1 95 ? -6.613 12.315 33.626 1.00 53.53 95 TYR A C 1
ATOM 727 O O . TYR A 1 95 ? -6.530 13.339 32.948 1.00 53.53 95 TYR A O 1
ATOM 735 N N . THR A 1 96 ? -5.591 11.470 33.754 1.00 49.09 96 THR A N 1
ATOM 736 C CA . THR A 1 96 ? -4.315 11.628 33.050 1.00 49.09 96 THR A CA 1
ATOM 737 C C . THR A 1 96 ? -4.448 11.042 31.644 1.00 49.09 96 THR A C 1
ATOM 739 O O . THR A 1 96 ? -4.489 9.825 31.470 1.00 49.09 96 THR A O 1
ATOM 742 N N . VAL A 1 97 ? -4.543 11.897 30.623 1.00 59.03 97 VAL A N 1
ATOM 743 C CA . VAL A 1 97 ? -4.487 11.460 29.220 1.00 59.03 97 VAL A CA 1
ATOM 744 C C . VAL A 1 97 ? -3.029 11.171 28.881 1.00 59.03 97 VAL A C 1
ATOM 746 O O . VAL A 1 97 ? -2.269 12.068 28.529 1.00 59.03 97 VAL A O 1
ATOM 749 N N . SER A 1 98 ? -2.619 9.915 29.034 1.00 56.78 98 SER A N 1
ATOM 750 C CA . SER A 1 98 ? -1.206 9.545 28.915 1.00 56.78 98 SER A CA 1
ATOM 751 C C . SER A 1 98 ? -0.723 9.264 27.493 1.00 56.78 98 SER A C 1
ATOM 753 O O . SER A 1 98 ? 0.439 8.914 27.362 1.00 56.78 98 SER A O 1
ATOM 755 N N . ASN A 1 99 ? -1.534 9.389 26.432 1.00 45.50 99 ASN A N 1
ATOM 756 C CA . ASN A 1 99 ? -1.102 8.889 25.115 1.00 45.50 99 ASN A CA 1
ATOM 757 C C . ASN A 1 99 ? -1.606 9.649 23.874 1.00 45.50 99 ASN A C 1
ATOM 759 O O . ASN A 1 99 ? -1.881 9.035 22.847 1.00 45.50 99 ASN A O 1
ATOM 763 N N . GLN A 1 100 ? -1.648 10.984 23.897 1.00 36.75 100 GLN A N 1
ATOM 764 C CA . GLN A 1 100 ? -1.772 11.717 22.633 1.00 36.75 100 GLN A CA 1
ATOM 765 C C . GLN A 1 100 ? -0.887 12.959 22.594 1.00 36.75 100 GLN A C 1
ATOM 767 O O . GLN A 1 100 ? -1.056 13.906 23.359 1.00 36.75 100 GLN A O 1
ATOM 772 N N . LYS A 1 101 ? 0.095 12.915 21.691 1.00 38.94 101 LYS A N 1
ATOM 773 C CA . LYS A 1 101 ? 0.927 14.054 21.320 1.00 38.94 101 LYS A CA 1
ATOM 774 C C . LYS A 1 101 ? 0.118 14.888 20.326 1.00 38.94 101 LYS A C 1
ATOM 776 O O . LYS A 1 101 ? -0.176 14.393 19.239 1.00 38.94 101 LYS A O 1
ATOM 781 N N . ILE A 1 102 ? -0.293 16.082 20.754 1.00 38.47 102 ILE A N 1
ATOM 782 C CA . ILE A 1 102 ? -0.886 17.109 19.885 1.00 38.47 102 ILE A CA 1
ATOM 783 C C . ILE A 1 102 ? 0.202 17.633 18.944 1.00 38.47 102 ILE A C 1
ATOM 785 O O . ILE A 1 102 ? 1.345 17.815 19.430 1.00 38.47 102 ILE A O 1
#

Sequence (102 aa):
MIPFILGIQGNPCTENIRLSSPTTSVGRITYQWFRNGVAIQGATMANYQIPKGEEGIYVLKANDGGECELSNSFNYKLDTAITKIQTEICKGEVYTVSNQKI

Radius of gyration: 18.79 Å; chains: 1; bounding box: 43×28×58 Å

pLDDT: mean 75.63, std 16.78, range [36.75, 96.19]

Secondary structure (DSSP, 8-state):
----PPEEES-GGGT--EEE-----SS--EEEEEETTEE-TT--SSEEEPPTT--EEEEEEEE-SS-EEEPPPEEE----------S---TT------S---

Foldseek 3Di:
DDAFAWDWDDDLQVQFIKIATPDPDPADKWKWKDFQNHTDPPPGDRMDRGGPPNFGWIKMWIDRPPDTDIHDIDGRDHPPPPPPPVVDDDPPDDDDPPDDDD